Protein AF-A0A4U0WKL4-F1 (afdb_monomer)

Nearest PDB structures (foldseek):
  3edi-assembly1_A  TM=7.504E-01  e=1.190E-03  Homo sapiens
  3edg-assembly1_A  TM=7.718E-01  e=2.855E-03  Homo sapiens
  1iab-assembly1_A  TM=7.753E-01  e=9.592E-03  Astacus astacus
  6bsl-assembly2_B  TM=7.434E-01  e=1.174E-02  Homo sapiens
  3lq0-assembly1_A  TM=7.209E-01  e=3.222E-02  Astacus astacus

Mean predicted aligned error: 8.52 Å

Foldseek 3Di:
DDQDQCLVDWQSHNVLSVVLVVCVVVVDAALLQAPCQPDNPPPDDRFKDFDLCFAPCSVVCVVPCCQAPVDPCHHCQRDLVSVVVVVHQCVNRYHDPVVHDPDDDPDRDLQDSRYTAQQVRGDADVNRRDGGIATPVNDHRRHNPDDDD

Solvent-accessible surface area (backbone atoms only — not comparable to full-atom values): 8778 Å² total; per-residue (Å²): 140,83,90,76,69,52,52,89,47,86,74,48,38,51,67,51,49,51,53,31,54,49,38,44,76,75,68,51,68,49,57,64,26,38,41,62,38,64,61,39,65,93,95,51,78,38,55,48,52,67,35,54,84,26,30,58,64,43,70,80,45,61,91,42,53,73,51,61,64,33,54,98,75,60,10,40,80,64,22,30,67,58,5,50,78,67,73,37,71,41,36,84,50,41,47,46,79,90,63,58,82,74,90,70,70,97,63,87,62,81,58,34,64,44,32,75,38,23,44,62,63,28,28,60,62,96,84,43,66,28,66,19,44,36,30,53,87,73,44,84,54,62,56,41,84,57,78,86,130

Radius of gyration: 15.41 Å; Cα contacts (8 Å, |Δi|>4): 223; chains: 1; bounding box: 41×36×45 Å

InterPro domains:
  IPR024079 Metallopeptidase, catalytic domain superfamily [G3DSA:3.40.390.10] (7-142)

Sequence (149 aa):
MVFDMDPTRGYSNAAVSLAHEFGHTFGLSHEHQRWSTWFPDSGTEPLLTPNCANLKNYDTFNDDKSKRDCEPTNNLCSSQQLASDLKFSTQDILPFKAFSHRFQSPAFDWVSIMLYPRTTGAKSIKGIPQYVLPKADSGKLEPSLMPPA

Structure (mmCIF, N/CA/C/O backbone):
data_AF-A0A4U0WKL4-F1
#
_entry.id   AF-A0A4U0WKL4-F1
#
loop_
_atom_site.group_PDB
_atom_site.id
_atom_site.type_symbol
_atom_site.label_atom_id
_atom_site.label_alt_id
_atom_site.label_comp_id
_atom_site.label_asym_id
_atom_site.label_entity_id
_atom_site.label_seq_id
_atom_site.pdbx_PDB_ins_code
_atom_site.Cartn_x
_atom_site.Cartn_y
_atom_site.Cartn_z
_atom_site.occupancy
_atom_site.B_iso_or_equiv
_atom_site.auth_seq_id
_atom_site.auth_comp_id
_atom_site.auth_asym_id
_atom_site.auth_atom_id
_atom_site.pdbx_PDB_model_num
ATOM 1 N N . MET A 1 1 ? -0.745 -17.873 1.491 1.00 49.88 1 MET A N 1
ATOM 2 C CA . MET A 1 1 ? -1.417 -17.267 0.329 1.00 49.88 1 MET A CA 1
ATOM 3 C C . MET A 1 1 ? -2.710 -18.032 0.116 1.00 49.88 1 MET A C 1
ATOM 5 O O . MET A 1 1 ? -2.652 -19.241 -0.074 1.00 49.88 1 MET A O 1
ATOM 9 N N . VAL A 1 2 ? -3.857 -17.379 0.294 1.00 50.00 2 VAL A N 1
ATOM 10 C CA . VAL A 1 2 ? -5.171 -17.952 -0.027 1.00 50.00 2 VAL A CA 1
ATOM 11 C C . VAL A 1 2 ? -5.662 -17.177 -1.235 1.00 50.00 2 VAL A C 1
ATOM 13 O O . VAL A 1 2 ? -5.807 -15.963 -1.149 1.00 50.00 2 VAL A O 1
ATOM 16 N N . PHE A 1 3 ? -5.860 -17.871 -2.351 1.00 55.62 3 PHE A N 1
ATOM 17 C CA . PHE A 1 3 ? -6.381 -17.266 -3.569 1.00 55.62 3 PHE A CA 1
ATOM 18 C C . PHE A 1 3 ? -7.882 -17.023 -3.405 1.00 55.62 3 PHE A C 1
ATOM 20 O O . PHE A 1 3 ? -8.663 -17.975 -3.373 1.00 55.62 3 PHE A O 1
ATOM 27 N N . ASP A 1 4 ? -8.281 -15.757 -3.289 1.00 55.16 4 ASP A N 1
ATOM 28 C CA . ASP A 1 4 ? -9.687 -15.352 -3.325 1.00 55.16 4 ASP A CA 1
ATOM 29 C C . ASP A 1 4 ? -10.052 -14.979 -4.771 1.00 55.16 4 ASP A C 1
ATOM 31 O O . ASP A 1 4 ? -9.616 -13.954 -5.295 1.00 55.16 4 ASP A O 1
ATOM 35 N N . MET A 1 5 ? -10.799 -15.861 -5.443 1.00 57.06 5 MET A N 1
ATOM 36 C CA . MET A 1 5 ? -11.250 -15.660 -6.827 1.00 57.06 5 MET A CA 1
ATOM 37 C C . MET A 1 5 ? -12.550 -14.846 -6.917 1.00 57.06 5 MET A C 1
ATOM 39 O O . MET A 1 5 ? -13.128 -14.759 -8.001 1.00 57.06 5 MET A O 1
ATOM 43 N N . ASP A 1 6 ? -13.039 -14.278 -5.808 1.00 54.31 6 ASP A N 1
ATOM 44 C CA . ASP A 1 6 ? -14.227 -13.429 -5.805 1.00 54.31 6 ASP A CA 1
ATOM 45 C C . ASP A 1 6 ? -13.993 -12.195 -6.705 1.00 54.31 6 ASP A C 1
ATOM 47 O O . ASP A 1 6 ? -13.166 -11.337 -6.380 1.00 54.31 6 ASP A O 1
ATOM 51 N N . PRO A 1 7 ? -14.724 -12.055 -7.829 1.00 51.09 7 PRO A N 1
ATOM 52 C CA . PRO A 1 7 ? -14.570 -10.935 -8.758 1.00 51.09 7 PRO A CA 1
ATOM 53 C C . PRO A 1 7 ? -15.050 -9.603 -8.169 1.00 51.09 7 PRO A C 1
ATOM 55 O O . PRO A 1 7 ? -15.007 -8.583 -8.846 1.00 51.09 7 PRO A O 1
ATOM 58 N N . THR A 1 8 ? -15.527 -9.587 -6.924 1.00 49.31 8 THR A N 1
ATOM 59 C CA . THR A 1 8 ? -15.853 -8.368 -6.176 1.00 49.31 8 THR A CA 1
ATOM 60 C C . THR A 1 8 ? -14.740 -7.940 -5.214 1.00 49.31 8 THR A C 1
ATOM 62 O O . THR A 1 8 ? -14.860 -6.910 -4.546 1.00 49.31 8 THR A O 1
ATOM 65 N N . ARG A 1 9 ? -13.639 -8.702 -5.137 1.00 54.03 9 ARG A N 1
ATOM 66 C CA . ARG A 1 9 ? -12.503 -8.461 -4.241 1.00 54.03 9 ARG A CA 1
ATOM 67 C C . ARG A 1 9 ? -11.209 -8.272 -5.037 1.00 54.03 9 ARG A C 1
ATOM 69 O O . ARG A 1 9 ? -11.045 -8.784 -6.142 1.00 54.03 9 ARG A O 1
ATOM 76 N N . GLY A 1 10 ? -10.281 -7.487 -4.488 1.00 63.66 10 GLY A N 1
ATOM 77 C CA . GLY A 1 10 ? -9.012 -7.168 -5.153 1.00 63.66 10 GLY A CA 1
ATOM 78 C C . GLY A 1 10 ? -9.205 -6.412 -6.475 1.00 63.66 10 GLY A C 1
ATOM 79 O O . GLY A 1 10 ? -9.872 -5.377 -6.508 1.00 63.66 10 GLY A O 1
ATOM 80 N N . TYR A 1 11 ? -8.626 -6.932 -7.563 1.00 65.25 11 TYR A N 1
ATOM 81 C CA . TYR A 1 11 ? -8.637 -6.322 -8.905 1.00 65.25 11 TYR A CA 1
ATOM 82 C C . TYR A 1 11 ? -9.978 -6.437 -9.645 1.00 65.25 11 TYR A C 1
ATOM 84 O O . TYR A 1 11 ? -10.105 -5.948 -10.764 1.00 65.25 11 TYR A O 1
ATOM 92 N N . SER A 1 12 ? -10.982 -7.089 -9.049 1.00 70.31 12 SER A N 1
ATOM 93 C CA . SER A 1 12 ? -12.281 -7.386 -9.676 1.00 70.31 12 SER A CA 1
ATOM 94 C C . SER A 1 12 ? -12.202 -8.213 -10.977 1.00 70.31 12 SER A C 1
ATOM 96 O O . SER A 1 12 ? -13.155 -8.283 -11.751 1.00 70.31 12 SER A O 1
ATOM 98 N N . ASN A 1 13 ? -11.054 -8.855 -11.227 1.00 77.31 13 ASN A N 1
ATOM 99 C CA . ASN A 1 13 ? -10.786 -9.725 -12.369 1.00 77.31 13 ASN A CA 1
ATOM 100 C C . ASN A 1 13 ? -9.902 -10.895 -11.912 1.00 77.31 13 ASN A C 1
ATOM 102 O O . ASN A 1 13 ? -8.752 -10.698 -11.520 1.00 77.31 13 ASN A O 1
ATOM 106 N N . ALA A 1 14 ? -10.432 -12.118 -11.985 1.00 80.06 14 ALA A N 1
ATOM 107 C CA . AL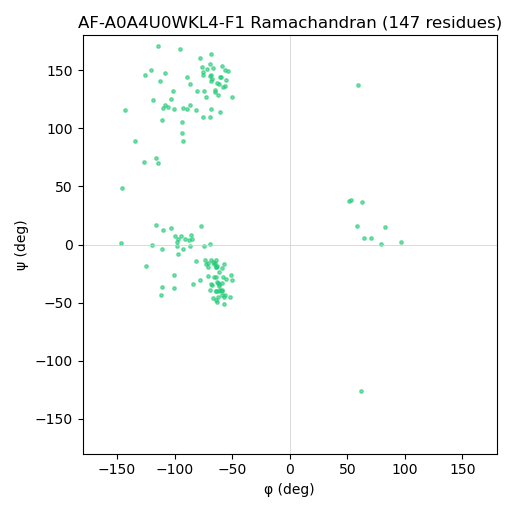A A 1 14 ? -9.750 -13.312 -11.491 1.00 80.06 14 ALA A CA 1
ATOM 108 C C . ALA A 1 14 ? -8.432 -13.617 -12.227 1.00 80.06 14 ALA A C 1
ATOM 110 O O . ALA A 1 14 ? -7.497 -14.112 -11.603 1.00 80.06 14 ALA A O 1
ATOM 111 N N . ALA A 1 15 ? -8.328 -13.304 -13.525 1.00 83.06 15 ALA A N 1
ATOM 112 C CA . ALA A 1 15 ? -7.093 -13.511 -14.284 1.00 83.06 15 ALA A CA 1
ATOM 113 C C . ALA A 1 15 ? -5.986 -12.550 -13.827 1.00 83.06 15 ALA A C 1
ATOM 115 O O . ALA A 1 15 ? -4.834 -12.958 -13.693 1.00 83.06 15 ALA A O 1
ATOM 116 N N . VAL A 1 16 ? -6.348 -11.298 -13.529 1.00 82.44 16 VAL A N 1
ATOM 117 C CA . VAL A 1 16 ? -5.422 -10.290 -12.993 1.00 82.44 16 VAL A CA 1
ATOM 118 C C . VAL A 1 16 ? -4.963 -10.687 -11.593 1.00 82.44 16 VAL A C 1
ATOM 120 O O . VAL A 1 16 ? -3.763 -10.700 -11.334 1.00 82.44 16 VAL A O 1
ATOM 123 N N . SER A 1 17 ? -5.888 -11.097 -10.720 1.00 82.12 17 SER A N 1
ATOM 124 C CA . SER A 1 17 ? -5.535 -11.606 -9.390 1.00 82.12 17 SER A CA 1
ATOM 125 C C . SER A 1 17 ? -4.619 -12.832 -9.479 1.00 82.12 17 SER A C 1
ATOM 127 O O . SER A 1 17 ? -3.617 -12.897 -8.784 1.00 82.12 17 SER A O 1
ATOM 129 N N . LEU A 1 18 ? -4.893 -13.787 -10.374 1.00 85.00 18 LEU A N 1
ATOM 130 C CA . LEU A 1 18 ? -4.032 -14.960 -10.552 1.00 85.00 18 LEU A CA 1
ATOM 131 C C . LEU A 1 18 ? -2.622 -14.577 -11.025 1.00 85.00 18 LEU A C 1
ATOM 133 O O . LEU A 1 18 ? -1.635 -15.084 -10.496 1.00 85.00 18 LEU A O 1
ATOM 137 N N . ALA A 1 19 ? -2.517 -13.686 -12.010 1.00 87.50 19 ALA A N 1
ATOM 138 C CA . ALA A 1 19 ? -1.230 -13.236 -12.528 1.00 87.50 19 ALA A CA 1
ATOM 139 C C . ALA A 1 19 ? -0.435 -12.411 -11.495 1.00 87.50 19 ALA A C 1
ATOM 141 O O . ALA A 1 19 ? 0.782 -12.565 -11.413 1.00 87.50 19 ALA A O 1
ATOM 142 N N . HIS A 1 20 ? -1.107 -11.615 -10.658 1.00 87.75 20 HIS A N 1
ATOM 143 C CA . HIS A 1 20 ? -0.506 -10.923 -9.513 1.00 87.75 20 HIS A CA 1
ATOM 144 C C . HIS A 1 20 ? 0.164 -11.902 -8.538 1.00 87.75 20 HIS A C 1
ATOM 146 O O . HIS A 1 20 ? 1.344 -11.776 -8.211 1.00 87.75 20 HIS A O 1
ATOM 152 N N . GLU A 1 21 ? -0.565 -12.934 -8.126 1.00 86.44 21 GLU A N 1
ATOM 153 C CA . GLU A 1 21 ? -0.051 -13.935 -7.192 1.00 86.44 21 GLU A CA 1
ATOM 154 C C . GLU A 1 21 ? 1.060 -14.795 -7.820 1.00 86.44 21 GLU A C 1
ATOM 156 O O . GLU A 1 21 ? 2.031 -15.142 -7.147 1.00 86.44 21 GLU A O 1
ATOM 161 N N . PHE A 1 22 ? 0.997 -15.086 -9.129 1.00 89.81 22 PHE A N 1
ATOM 162 C CA . PHE A 1 22 ? 2.142 -15.663 -9.844 1.00 89.81 22 PHE A CA 1
ATOM 163 C C . PHE A 1 22 ? 3.360 -14.736 -9.801 1.00 89.81 22 PHE A C 1
ATOM 165 O O . PHE A 1 22 ? 4.473 -15.219 -9.594 1.00 89.81 22 PHE A O 1
ATOM 172 N N . GLY A 1 23 ? 3.173 -13.419 -9.912 1.00 87.94 23 GLY A N 1
ATOM 173 C CA . GLY A 1 23 ? 4.232 -12.433 -9.699 1.00 87.94 23 GLY A CA 1
ATOM 174 C C . GLY A 1 23 ? 4.947 -12.628 -8.360 1.00 87.94 23 GLY A C 1
ATOM 175 O O . GLY A 1 23 ? 6.178 -12.692 -8.324 1.00 87.94 23 GLY A O 1
ATOM 176 N N . HIS A 1 24 ? 4.197 -12.848 -7.276 1.00 88.44 24 HIS A N 1
ATOM 177 C CA . HIS A 1 24 ? 4.784 -13.185 -5.975 1.00 88.44 24 HIS A CA 1
ATOM 178 C C . HIS A 1 24 ? 5.591 -14.490 -5.992 1.00 88.44 24 HIS A C 1
ATOM 180 O O . HIS A 1 24 ? 6.639 -14.557 -5.349 1.00 88.44 24 HIS A O 1
ATOM 186 N N . THR A 1 25 ? 5.177 -15.513 -6.751 1.00 88.38 25 THR A N 1
ATOM 187 C CA . THR A 1 25 ? 5.967 -16.757 -6.885 1.00 88.38 25 THR A CA 1
ATOM 188 C C . THR A 1 25 ? 7.309 -16.546 -7.591 1.00 88.38 25 THR A C 1
ATOM 190 O O . THR A 1 25 ? 8.273 -17.247 -7.290 1.00 88.38 25 THR A O 1
ATOM 193 N N . PHE A 1 26 ? 7.401 -15.538 -8.465 1.00 87.06 26 PHE A N 1
ATOM 194 C CA . PHE A 1 26 ? 8.651 -15.105 -9.100 1.00 87.06 26 PHE A CA 1
ATOM 195 C C . PHE A 1 26 ? 9.463 -14.121 -8.242 1.00 87.06 26 PHE A C 1
ATOM 197 O O . PHE A 1 26 ? 10.498 -13.624 -8.685 1.00 87.06 26 PHE A O 1
ATOM 204 N N . GLY A 1 27 ? 9.025 -13.847 -7.010 1.00 84.75 27 GLY A N 1
ATOM 205 C CA . GLY A 1 27 ? 9.715 -12.953 -6.084 1.00 84.75 27 GLY A CA 1
ATOM 206 C C . GLY A 1 27 ? 9.413 -11.469 -6.296 1.00 84.75 27 GLY A C 1
ATOM 207 O O . GLY A 1 27 ? 10.142 -10.634 -5.763 1.00 84.75 27 GLY A O 1
ATOM 208 N N . LEU A 1 28 ? 8.362 -11.121 -7.050 1.00 86.12 28 LEU A N 1
ATOM 209 C CA . LEU A 1 28 ? 7.911 -9.735 -7.156 1.00 86.12 28 LEU A CA 1
ATOM 210 C C . LEU A 1 28 ? 7.183 -9.314 -5.874 1.00 86.12 28 LEU A C 1
ATOM 212 O O . LEU A 1 28 ? 6.284 -10.004 -5.389 1.00 86.12 28 LEU A O 1
ATOM 216 N N . SER A 1 29 ? 7.556 -8.151 -5.349 1.00 86.38 29 SER A N 1
ATOM 217 C CA . SER A 1 29 ? 6.841 -7.469 -4.265 1.00 86.38 29 SER A CA 1
ATOM 218 C C . SER A 1 29 ? 5.870 -6.440 -4.838 1.00 86.38 29 SER A C 1
ATOM 220 O O . SER A 1 29 ? 5.934 -6.106 -6.022 1.00 86.38 29 SER A O 1
ATOM 222 N N . HIS A 1 30 ? 4.977 -5.913 -4.002 1.00 88.56 30 HIS A N 1
ATOM 223 C CA . HIS A 1 30 ? 4.058 -4.879 -4.452 1.00 88.56 30 HIS A CA 1
ATOM 224 C C . HIS A 1 30 ? 4.768 -3.596 -4.883 1.00 88.56 30 HIS A C 1
ATOM 226 O O . HIS A 1 30 ? 5.664 -3.103 -4.192 1.00 88.56 30 HIS A O 1
ATOM 232 N N . GLU A 1 31 ? 4.289 -2.999 -5.971 1.00 88.00 31 GLU A N 1
ATOM 233 C CA . GLU A 1 31 ? 4.855 -1.770 -6.531 1.00 88.00 31 GLU A CA 1
ATOM 234 C C . GLU A 1 31 ? 4.705 -0.594 -5.556 1.00 88.00 31 GLU A C 1
ATOM 236 O O . GLU A 1 31 ? 5.642 0.175 -5.340 1.00 88.00 31 GLU A O 1
ATOM 241 N N . HIS A 1 32 ? 3.559 -0.490 -4.871 1.00 86.75 32 HIS A N 1
ATOM 242 C CA . HIS A 1 32 ? 3.346 0.546 -3.859 1.00 86.75 32 HIS A CA 1
ATOM 243 C C . HIS A 1 32 ? 4.210 0.363 -2.613 1.00 86.75 32 HIS A C 1
ATOM 245 O O . HIS A 1 32 ? 4.311 1.308 -1.850 1.00 86.75 32 HIS A O 1
ATOM 251 N N . GLN A 1 33 ? 4.856 -0.784 -2.382 1.00 87.62 33 GLN A N 1
ATOM 252 C CA . GLN A 1 33 ? 5.699 -1.006 -1.194 1.00 87.62 33 GLN A CA 1
ATOM 253 C C . GLN A 1 33 ? 7.173 -0.635 -1.407 1.00 87.62 33 GLN A C 1
ATOM 255 O O . GLN A 1 33 ? 8.008 -0.834 -0.517 1.00 87.62 33 GLN A O 1
ATOM 260 N N . ARG A 1 34 ? 7.510 -0.079 -2.572 1.00 85.38 34 ARG A N 1
ATOM 261 C CA . ARG A 1 34 ? 8.847 0.434 -2.873 1.00 85.38 34 ARG A CA 1
ATOM 262 C C . ARG A 1 34 ? 9.186 1.615 -1.971 1.00 85.38 34 ARG A C 1
ATOM 264 O O . ARG A 1 34 ? 8.404 2.546 -1.836 1.00 85.38 34 ARG A O 1
ATOM 271 N N . TRP A 1 35 ? 10.383 1.614 -1.389 1.00 81.31 35 TRP A N 1
ATOM 272 C CA . TRP A 1 35 ? 10.813 2.670 -0.462 1.00 81.31 35 TRP A CA 1
ATOM 273 C C . TRP A 1 35 ? 10.739 4.081 -1.076 1.00 81.31 35 TRP A C 1
ATOM 275 O O . TRP A 1 35 ? 10.211 5.000 -0.450 1.00 81.31 35 TRP A O 1
ATOM 285 N N . SER A 1 36 ? 11.178 4.228 -2.330 1.00 80.19 36 SER A N 1
ATOM 286 C CA . SER A 1 36 ? 11.193 5.498 -3.072 1.00 80.19 36 SER A CA 1
ATOM 287 C C . SER A 1 36 ? 9.805 6.096 -3.328 1.00 80.19 36 SER A C 1
ATOM 289 O O . SER A 1 36 ? 9.697 7.282 -3.613 1.00 80.19 36 SER A O 1
ATOM 291 N N . THR A 1 37 ? 8.739 5.299 -3.228 1.00 81.25 37 THR A N 1
ATOM 292 C CA . THR A 1 37 ? 7.350 5.761 -3.388 1.0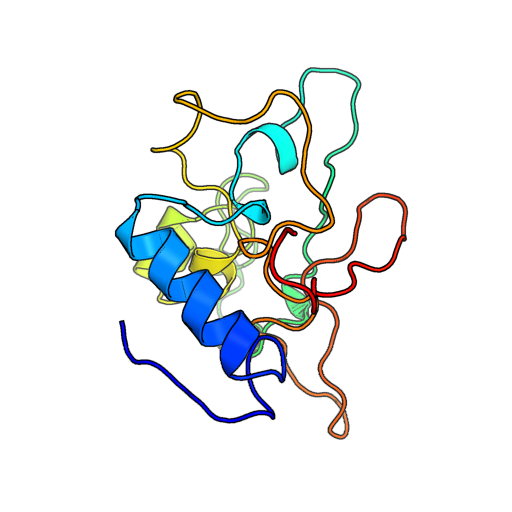0 81.25 37 THR A CA 1
ATOM 293 C C . THR A 1 37 ? 6.895 6.625 -2.209 1.00 81.25 37 THR A C 1
ATOM 295 O O . THR A 1 37 ? 6.036 7.489 -2.375 1.00 81.25 37 THR A O 1
ATOM 298 N N . TRP A 1 38 ? 7.486 6.404 -1.033 1.00 79.44 38 TRP A N 1
ATOM 299 C CA . TRP A 1 38 ? 7.088 7.002 0.246 1.00 79.44 38 TRP A CA 1
ATOM 300 C C . TRP A 1 38 ? 8.102 8.003 0.773 1.00 79.44 38 TRP A C 1
ATOM 302 O O . T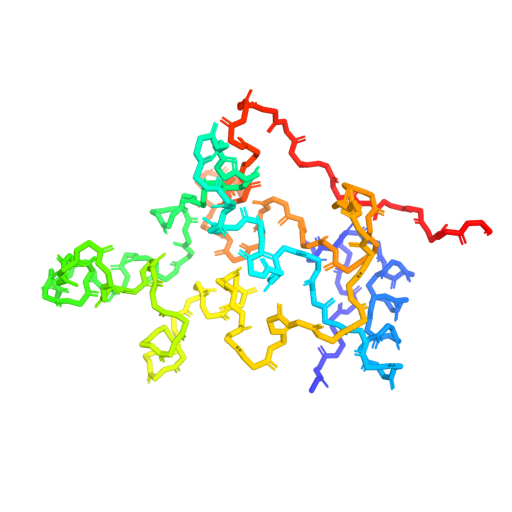RP A 1 38 ? 7.733 9.005 1.378 1.00 79.44 38 TRP A O 1
ATOM 312 N N . PHE A 1 39 ? 9.378 7.706 0.550 1.00 78.50 39 PHE A N 1
ATOM 313 C CA . PHE A 1 39 ? 10.509 8.489 1.023 1.00 78.50 39 PHE A CA 1
ATOM 314 C C . PHE A 1 39 ? 11.400 8.813 -0.175 1.00 78.50 39 PHE A C 1
ATOM 316 O O . PHE A 1 39 ? 12.457 8.196 -0.342 1.00 78.50 39 PHE A O 1
ATOM 323 N N . PRO A 1 40 ? 10.938 9.700 -1.070 1.00 71.06 40 PRO A N 1
ATOM 324 C CA . PRO A 1 40 ? 11.735 10.113 -2.211 1.00 71.06 40 PRO A CA 1
ATOM 325 C C . PRO A 1 40 ? 12.939 10.951 -1.755 1.00 71.06 40 PRO A C 1
ATOM 327 O O . PRO A 1 40 ? 12.984 11.455 -0.628 1.00 71.06 40 PRO A O 1
ATOM 330 N N . ASP A 1 41 ? 13.921 11.106 -2.641 1.00 72.19 41 ASP A N 1
ATOM 331 C CA . ASP A 1 41 ? 15.081 11.960 -2.389 1.00 72.19 41 ASP A CA 1
ATOM 332 C C . ASP A 1 41 ? 14.656 13.416 -2.119 1.00 72.19 41 ASP A C 1
ATOM 334 O O . ASP A 1 41 ? 13.606 13.885 -2.574 1.00 72.19 41 ASP A O 1
ATOM 338 N N . SER A 1 42 ? 15.484 14.145 -1.362 1.00 65.88 42 SER A N 1
ATOM 339 C CA . SER A 1 42 ? 15.172 15.497 -0.886 1.00 65.88 42 SER A CA 1
ATOM 340 C C . SER A 1 42 ? 14.696 16.423 -2.013 1.00 65.88 42 SER A C 1
ATOM 342 O O . SER A 1 42 ? 15.407 16.605 -3.000 1.00 65.88 42 SER A O 1
ATOM 344 N N . GLY A 1 43 ? 13.533 17.055 -1.828 1.00 60.78 43 GLY A N 1
ATOM 345 C CA . GLY A 1 43 ? 12.953 18.006 -2.785 1.00 60.78 43 GLY A CA 1
ATOM 346 C C . GLY A 1 43 ? 11.909 17.416 -3.737 1.00 60.78 43 GLY A C 1
ATOM 347 O O . GLY A 1 43 ? 11.393 18.149 -4.576 1.00 60.78 43 GLY A O 1
ATOM 348 N N . THR A 1 44 ? 11.574 16.131 -3.599 1.00 71.31 44 THR A N 1
ATOM 349 C CA . THR A 1 44 ? 10.483 15.489 -4.346 1.00 71.31 44 THR A CA 1
ATOM 350 C C . THR A 1 44 ? 9.355 15.100 -3.391 1.00 71.31 44 THR A C 1
ATOM 352 O O . THR A 1 44 ? 9.614 14.655 -2.275 1.00 71.31 44 THR A O 1
ATOM 355 N N . GLU A 1 45 ? 8.104 15.266 -3.815 1.00 76.44 45 GLU A N 1
ATOM 356 C CA . GLU A 1 45 ? 6.940 14.811 -3.046 1.00 76.44 45 GLU A CA 1
ATOM 357 C C . GLU A 1 45 ? 6.781 13.281 -3.139 1.00 76.44 45 GLU A C 1
ATOM 359 O O . GLU A 1 45 ? 7.129 12.695 -4.173 1.00 76.44 45 GLU A O 1
ATOM 364 N N . PRO A 1 46 ? 6.253 12.604 -2.098 1.00 81.94 46 PRO A N 1
ATOM 365 C CA . PRO A 1 46 ? 5.903 11.187 -2.178 1.00 81.94 46 PRO A CA 1
ATOM 366 C C . PRO A 1 46 ? 4.984 10.912 -3.371 1.00 81.94 46 PRO A C 1
ATOM 368 O O . PRO A 1 46 ? 4.172 11.752 -3.738 1.00 81.94 46 PRO A O 1
ATOM 371 N N . LEU A 1 47 ? 5.057 9.722 -3.966 1.00 84.88 47 LEU A N 1
ATOM 372 C CA . LEU A 1 47 ? 4.170 9.361 -5.080 1.00 84.88 47 LEU A CA 1
ATOM 373 C C . LEU A 1 47 ? 2.763 8.979 -4.589 1.00 84.88 47 LEU A C 1
ATOM 375 O O . LEU A 1 47 ? 1.772 9.184 -5.295 1.00 84.88 47 LEU A O 1
ATOM 379 N N . LEU A 1 48 ? 2.670 8.427 -3.376 1.00 84.12 48 LEU A N 1
ATOM 380 C CA . LEU A 1 48 ? 1.424 8.000 -2.738 1.00 84.12 48 LEU A CA 1
ATOM 381 C C . LEU A 1 48 ? 1.274 8.646 -1.359 1.00 84.12 48 LEU A C 1
ATOM 383 O O . LEU A 1 48 ? 2.250 8.812 -0.629 1.00 84.12 48 LEU A O 1
ATOM 387 N N . THR A 1 49 ? 0.035 8.953 -0.975 1.00 82.88 49 THR A N 1
ATOM 388 C CA . THR A 1 49 ? -0.284 9.529 0.343 1.00 82.88 49 THR A CA 1
ATOM 389 C C . THR A 1 49 ? -1.485 8.793 0.936 1.00 82.88 49 THR A C 1
ATOM 391 O O . THR A 1 49 ? -2.628 9.166 0.672 1.00 82.88 49 THR A O 1
ATOM 394 N N . PRO A 1 50 ? -1.289 7.694 1.683 1.00 82.12 50 PRO A N 1
ATOM 395 C CA . PRO A 1 50 ? -2.391 6.830 2.055 1.00 82.12 50 PRO A CA 1
ATOM 396 C C . PRO A 1 50 ? -3.338 7.519 3.030 1.00 82.12 50 PRO A C 1
ATOM 398 O O . PRO A 1 50 ? -2.927 8.165 3.995 1.00 82.12 50 PRO A O 1
ATOM 401 N N . ASN A 1 51 ? -4.631 7.293 2.837 1.00 85.69 51 ASN A N 1
ATOM 402 C CA . ASN A 1 51 ? -5.634 7.705 3.799 1.00 85.69 51 ASN A CA 1
ATOM 403 C C . ASN A 1 51 ? -5.911 6.562 4.777 1.00 85.69 51 ASN A C 1
ATOM 405 O O . ASN A 1 51 ? -6.800 5.735 4.578 1.00 85.69 51 ASN A O 1
ATOM 409 N N . CYS A 1 52 ? -5.137 6.535 5.857 1.00 85.00 52 CYS A N 1
ATOM 410 C CA . CYS A 1 52 ? -5.255 5.523 6.900 1.00 85.00 52 CYS A CA 1
ATOM 411 C C . CYS A 1 52 ? -6.653 5.496 7.549 1.00 85.00 52 CYS A C 1
ATOM 413 O O . CYS A 1 52 ? -7.160 4.421 7.866 1.00 85.00 52 CYS A O 1
ATOM 415 N N . ALA A 1 53 ? -7.329 6.649 7.660 1.00 85.06 53 ALA A N 1
ATOM 416 C CA . ALA A 1 53 ? -8.680 6.749 8.222 1.00 85.06 53 ALA A CA 1
ATOM 417 C C . ALA A 1 53 ? -9.741 5.999 7.399 1.00 85.06 53 ALA A C 1
ATOM 419 O O . ALA A 1 53 ? -10.815 5.661 7.910 1.00 85.06 53 ALA A O 1
ATOM 420 N N . ASN A 1 54 ? -9.435 5.715 6.131 1.00 88.81 54 ASN A N 1
ATOM 421 C CA . ASN A 1 54 ? -10.297 4.968 5.227 1.00 88.81 54 ASN A CA 1
ATOM 422 C C . ASN A 1 54 ? -10.113 3.450 5.326 1.00 88.81 54 ASN A C 1
ATOM 424 O O . ASN A 1 54 ? -10.839 2.732 4.645 1.00 88.81 54 ASN A O 1
ATOM 428 N N . LEU A 1 55 ? -9.212 2.937 6.168 1.00 87.62 55 LEU A N 1
ATOM 429 C CA . LEU A 1 55 ? -9.055 1.498 6.390 1.00 87.62 55 LEU A CA 1
ATOM 430 C C . LEU A 1 55 ? -10.175 0.912 7.259 1.00 87.62 55 LEU A C 1
ATOM 432 O O . LEU A 1 55 ? -10.668 1.548 8.191 1.00 87.62 55 LEU A O 1
ATOM 436 N N . LYS A 1 56 ? -10.564 -0.338 6.978 1.00 87.94 56 LYS A N 1
ATOM 437 C CA . LYS A 1 56 ? -11.666 -1.048 7.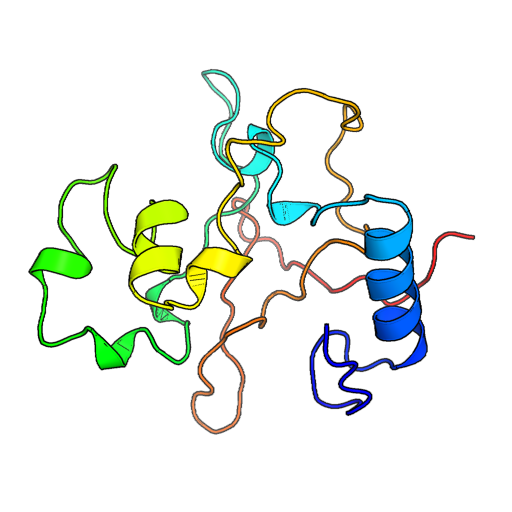658 1.00 87.94 56 LYS A CA 1
ATOM 438 C C . LYS A 1 56 ? -11.470 -1.194 9.164 1.00 87.94 56 LYS A C 1
ATOM 440 O O . LYS A 1 56 ? -12.431 -1.084 9.916 1.00 87.94 56 LYS A O 1
ATOM 445 N N . ASN A 1 57 ? -10.243 -1.449 9.592 1.00 85.62 57 ASN A N 1
ATOM 446 C CA . ASN A 1 57 ? -9.874 -1.598 10.996 1.00 85.62 57 ASN A CA 1
ATOM 447 C C . ASN A 1 57 ? -9.365 -0.296 11.619 1.00 85.62 57 ASN A C 1
ATOM 449 O O . ASN A 1 57 ? -8.910 -0.322 12.754 1.00 85.62 57 ASN A O 1
ATOM 453 N N . TYR A 1 58 ? -9.432 0.849 10.928 1.00 83.50 58 TYR A N 1
ATOM 454 C CA . TYR A 1 58 ? -8.997 2.117 11.523 1.00 83.50 58 TYR A CA 1
ATOM 455 C C . TYR A 1 58 ? -9.754 2.405 12.824 1.00 83.50 58 TYR A C 1
ATOM 457 O O . TYR A 1 58 ? -9.160 2.708 13.858 1.00 83.50 58 TYR A O 1
ATOM 465 N N . ASP A 1 59 ? -11.072 2.199 12.790 1.00 82.25 59 ASP A N 1
ATOM 466 C CA . ASP A 1 59 ? -11.947 2.517 13.910 1.00 82.25 59 ASP A CA 1
ATOM 467 C C . ASP A 1 59 ? -11.798 1.539 15.093 1.00 82.25 59 ASP A C 1
ATOM 469 O O . ASP A 1 59 ? -12.154 1.888 16.215 1.00 82.25 59 ASP A O 1
ATOM 473 N N . THR A 1 60 ? -11.203 0.353 14.899 1.00 81.31 60 THR A N 1
ATOM 474 C CA . THR A 1 60 ? -10.971 -0.608 15.998 1.00 81.31 60 THR A CA 1
ATOM 475 C C . THR A 1 60 ? -9.849 -0.178 16.941 1.00 81.31 60 THR A C 1
ATOM 477 O O . THR A 1 60 ? -9.721 -0.733 18.027 1.00 81.31 60 THR A O 1
ATOM 480 N N . PHE A 1 61 ? -9.043 0.808 16.542 1.00 73.00 61 PHE A N 1
ATOM 481 C CA . PHE A 1 61 ? -7.984 1.398 17.361 1.00 73.00 61 PHE A CA 1
ATOM 482 C C . PHE A 1 61 ? -8.328 2.837 17.795 1.00 73.00 61 PHE A C 1
ATOM 484 O O . PHE A 1 61 ? -7.457 3.545 18.296 1.00 73.00 61 PHE A O 1
ATOM 491 N N . ASN A 1 62 ? -9.588 3.282 17.627 1.00 63.38 62 ASN A N 1
ATOM 492 C CA . ASN A 1 62 ? -10.018 4.651 17.954 1.00 63.38 62 ASN A CA 1
ATOM 493 C C . ASN A 1 62 ? -9.872 5.012 19.439 1.00 63.38 62 ASN A C 1
ATOM 495 O O . ASN A 1 62 ? -9.570 6.167 19.747 1.00 63.38 62 ASN A O 1
ATOM 499 N N . ASP A 1 63 ? -10.050 4.037 20.331 1.00 59.72 63 ASP A N 1
ATOM 500 C CA . ASP A 1 63 ? -9.995 4.249 21.782 1.00 59.72 63 ASP A CA 1
ATOM 501 C C . ASP A 1 63 ? -8.556 4.284 22.325 1.00 59.72 63 ASP A C 1
ATOM 503 O O . ASP A 1 63 ? -8.318 4.757 23.434 1.00 59.72 63 ASP A O 1
ATOM 507 N N . ASP A 1 64 ? -7.575 3.851 21.526 1.00 64.31 64 ASP A N 1
ATOM 508 C CA . ASP A 1 64 ? -6.161 3.815 21.894 1.00 64.31 64 ASP A CA 1
ATOM 509 C C . ASP A 1 64 ? -5.363 4.800 21.027 1.00 64.31 64 ASP A C 1
ATOM 511 O O . ASP A 1 64 ? -4.572 4.432 20.152 1.00 64.31 64 ASP A O 1
ATOM 515 N N . LYS A 1 65 ? -5.592 6.102 21.269 1.00 58.62 65 LYS A N 1
ATOM 516 C CA . LYS A 1 65 ? -4.875 7.211 20.605 1.00 58.62 65 LYS A CA 1
ATOM 517 C C . LYS A 1 65 ? -3.356 7.034 20.645 1.00 58.62 65 LYS A C 1
ATOM 519 O O . LYS A 1 65 ? -2.679 7.417 19.696 1.00 58.62 65 LYS A O 1
ATOM 524 N N . SER A 1 66 ? -2.836 6.387 21.690 1.00 56.81 66 SER A N 1
ATOM 525 C CA . SER A 1 66 ? -1.409 6.093 21.839 1.00 56.81 66 SER A CA 1
ATOM 526 C C . SER A 1 66 ? -0.860 5.130 20.774 1.00 56.81 66 SER A C 1
ATOM 528 O O . SER A 1 66 ? 0.343 5.061 20.577 1.00 56.81 66 SER A O 1
ATOM 530 N N . LYS A 1 67 ? -1.703 4.408 20.028 1.00 59.03 67 LYS A N 1
ATOM 531 C CA . LYS A 1 67 ? -1.267 3.552 18.908 1.00 59.03 67 LYS A CA 1
ATOM 532 C C . LYS A 1 67 ? -1.467 4.204 17.539 1.00 59.03 67 LYS A C 1
ATOM 534 O O . LYS A 1 67 ? -0.739 3.892 16.596 1.00 59.03 67 LYS A O 1
ATOM 539 N N . ARG A 1 68 ? -2.429 5.125 17.420 1.00 59.28 68 ARG A N 1
ATOM 540 C CA . ARG A 1 68 ? -2.712 5.865 16.174 1.00 59.28 68 ARG A CA 1
ATOM 541 C C . ARG A 1 68 ? -1.822 7.091 15.975 1.00 59.28 68 ARG A C 1
ATOM 543 O O . ARG A 1 68 ? -1.494 7.395 14.837 1.00 59.28 68 ARG A O 1
ATOM 550 N N . ASP A 1 69 ? -1.454 7.761 17.067 1.00 54.62 69 ASP A N 1
ATOM 551 C CA . ASP A 1 69 ? -0.866 9.107 17.036 1.00 54.62 69 ASP A CA 1
ATOM 552 C C . ASP A 1 69 ? 0.546 9.169 17.654 1.00 54.62 69 ASP A C 1
ATOM 554 O O . ASP A 1 69 ? 1.148 10.242 17.693 1.00 54.62 69 ASP A O 1
ATOM 558 N N . CYS A 1 70 ? 1.095 8.054 18.159 1.00 41.25 70 CYS A N 1
ATOM 559 C CA . CYS A 1 70 ? 2.430 8.074 18.762 1.00 41.25 70 CYS A CA 1
ATOM 560 C C . CYS A 1 70 ? 3.510 8.293 17.702 1.00 41.25 70 CYS A C 1
ATOM 562 O O . CYS A 1 70 ? 3.794 7.408 16.903 1.00 41.25 70 CYS A O 1
ATOM 564 N N . GLU A 1 71 ? 4.111 9.482 17.762 1.00 42.59 71 GLU A N 1
ATOM 565 C CA . GLU A 1 71 ? 5.166 10.014 16.901 1.00 42.59 71 GLU A CA 1
ATOM 566 C C . GLU A 1 71 ? 4.791 10.099 15.401 1.00 42.59 71 GLU A C 1
ATOM 568 O O . GLU A 1 71 ? 4.252 9.155 14.811 1.00 42.59 71 GLU A O 1
ATOM 573 N N . PRO A 1 72 ? 5.139 11.198 14.702 1.00 52.50 72 PRO A N 1
ATOM 574 C CA . PRO A 1 72 ? 4.975 11.289 13.246 1.00 52.50 72 PRO A CA 1
ATOM 575 C C . PRO A 1 72 ? 5.712 10.162 12.490 1.00 52.50 72 PRO A C 1
ATOM 577 O O . PRO A 1 72 ? 5.395 9.874 11.338 1.00 52.50 72 PRO A O 1
ATOM 580 N N . THR A 1 73 ? 6.647 9.472 13.150 1.00 53.66 73 THR A N 1
ATOM 581 C CA . THR A 1 73 ? 7.492 8.410 12.593 1.00 53.66 73 THR A CA 1
ATOM 582 C C . THR A 1 73 ? 7.208 6.997 13.123 1.00 53.66 73 THR A C 1
ATOM 584 O O . THR A 1 73 ? 7.829 6.060 12.621 1.00 53.66 73 THR A O 1
ATOM 587 N N . ASN A 1 74 ? 6.299 6.790 14.092 1.00 61.38 74 ASN A N 1
ATOM 588 C CA . ASN A 1 74 ? 6.091 5.459 14.688 1.00 61.38 74 ASN A CA 1
ATOM 589 C C . ASN A 1 74 ? 4.643 5.140 15.095 1.00 61.38 74 ASN A C 1
ATOM 591 O O . ASN A 1 74 ? 4.385 4.628 16.185 1.00 61.38 74 ASN A O 1
ATOM 595 N N . ASN A 1 75 ? 3.700 5.391 14.192 1.00 75.38 75 ASN A N 1
ATOM 596 C CA . ASN A 1 75 ? 2.301 5.039 14.403 1.00 75.38 75 ASN A CA 1
ATOM 597 C C . ASN A 1 75 ? 1.821 3.961 13.424 1.00 75.38 75 ASN A C 1
ATOM 599 O O . ASN A 1 75 ? 2.505 3.610 12.461 1.00 75.38 75 ASN A O 1
ATOM 603 N N . LEU A 1 76 ? 0.617 3.439 13.670 1.00 80.06 76 LEU A N 1
ATOM 604 C CA . LEU A 1 76 ? -0.045 2.430 12.835 1.00 80.06 76 LEU A CA 1
ATOM 605 C C . LEU A 1 76 ? -0.094 2.788 11.336 1.00 80.06 76 LEU A C 1
ATOM 607 O O . LEU A 1 76 ? -0.148 1.895 10.492 1.00 80.06 76 LEU A O 1
ATOM 611 N N . CYS A 1 77 ? -0.070 4.074 10.990 1.00 81.19 77 CYS A N 1
ATOM 612 C CA . CYS A 1 77 ? -0.174 4.568 9.622 1.00 81.19 77 CYS A CA 1
ATOM 613 C C . CYS A 1 77 ? 1.180 4.882 8.966 1.00 81.19 77 CYS A C 1
ATOM 615 O O . CYS A 1 77 ? 1.199 5.147 7.769 1.00 81.19 77 CYS A O 1
ATOM 617 N N . SER A 1 78 ? 2.293 4.852 9.708 1.00 79.44 78 SER A N 1
ATOM 618 C CA . SER A 1 78 ? 3.643 5.149 9.197 1.00 79.44 78 SER A CA 1
ATOM 619 C C . SER A 1 78 ? 4.664 4.030 9.437 1.00 79.44 78 SER A C 1
ATOM 621 O O . SER A 1 78 ? 5.679 3.964 8.743 1.00 79.44 78 SER A O 1
ATOM 623 N N . SER A 1 79 ? 4.392 3.106 10.366 1.00 81.25 79 SER A N 1
ATOM 624 C CA . SER A 1 79 ? 5.272 1.989 10.719 1.00 81.25 79 SER A CA 1
ATOM 625 C C . SER A 1 79 ? 4.687 0.647 10.274 1.00 81.25 79 SER A C 1
ATOM 627 O O . SER A 1 79 ? 3.758 0.121 10.888 1.00 81.25 79 SER A O 1
ATOM 629 N N . GLN A 1 80 ? 5.266 0.059 9.219 1.00 85.75 80 GLN A N 1
ATOM 630 C CA . GLN A 1 80 ? 4.878 -1.270 8.724 1.00 85.75 80 GLN A CA 1
ATOM 631 C C . GLN A 1 80 ? 5.040 -2.343 9.813 1.00 85.75 80 GLN A C 1
ATOM 633 O O . GLN A 1 80 ? 4.158 -3.182 9.972 1.00 85.75 80 GLN A O 1
ATOM 638 N N . GLN A 1 81 ? 6.118 -2.270 10.604 1.00 84.06 81 GLN A N 1
ATOM 639 C CA . GLN A 1 81 ? 6.381 -3.218 11.689 1.00 84.06 81 GLN A CA 1
ATOM 640 C C . GLN A 1 81 ? 5.300 -3.143 12.770 1.00 84.06 81 GLN A C 1
ATOM 642 O O . GLN A 1 81 ? 4.727 -4.164 13.130 1.00 84.06 81 GLN A O 1
ATOM 647 N N . LEU A 1 82 ? 4.971 -1.937 13.243 1.00 83.81 82 LEU A N 1
ATOM 648 C CA . LEU A 1 82 ? 3.931 -1.758 14.256 1.00 83.81 82 LEU A CA 1
ATOM 649 C C . LEU A 1 82 ? 2.557 -2.193 13.730 1.00 83.81 82 LEU A C 1
ATOM 651 O O . LEU A 1 82 ? 1.788 -2.829 14.451 1.00 83.81 82 LEU A O 1
ATOM 655 N N . ALA A 1 83 ? 2.258 -1.879 12.465 1.00 85.69 83 ALA A N 1
ATOM 656 C CA . ALA A 1 83 ? 1.046 -2.354 11.814 1.00 85.69 83 ALA A CA 1
ATOM 657 C C . ALA A 1 83 ? 1.019 -3.890 11.749 1.00 85.69 83 ALA A C 1
ATOM 659 O O . ALA A 1 83 ? -0.018 -4.482 12.031 1.00 85.69 83 ALA A O 1
ATOM 660 N N . SER A 1 84 ? 2.153 -4.535 11.468 1.00 86.00 84 SER A N 1
ATOM 661 C CA . SER A 1 84 ? 2.283 -5.995 11.457 1.00 86.00 84 SER A CA 1
ATOM 662 C C . SER A 1 84 ? 2.056 -6.616 12.836 1.00 86.00 84 SER A C 1
ATOM 664 O O . SER A 1 84 ? 1.270 -7.554 12.976 1.00 86.00 84 SER A O 1
ATOM 666 N N . ASP A 1 85 ? 2.689 -6.068 13.873 1.00 86.62 85 ASP A N 1
ATOM 667 C CA . ASP A 1 85 ? 2.581 -6.566 15.249 1.00 86.62 85 ASP A CA 1
ATOM 668 C C . ASP A 1 85 ? 1.136 -6.486 15.771 1.00 86.62 85 ASP A C 1
ATOM 670 O O . ASP A 1 85 ? 0.672 -7.356 16.512 1.00 86.62 85 ASP A O 1
ATOM 674 N N . LEU A 1 86 ? 0.398 -5.461 15.335 1.00 85.56 86 LEU A N 1
ATOM 675 C CA . LEU A 1 86 ? -0.993 -5.214 15.714 1.00 85.56 86 LEU A CA 1
ATOM 676 C C . LEU A 1 86 ? -2.014 -5.737 14.691 1.00 85.56 86 LEU A C 1
ATOM 678 O O . LEU A 1 86 ? -3.214 -5.523 14.873 1.00 85.56 86 LEU A O 1
ATOM 682 N N . LYS A 1 87 ? -1.567 -6.438 13.637 1.00 86.31 87 LYS A N 1
ATOM 683 C CA . LYS A 1 87 ? -2.406 -6.960 12.538 1.00 86.31 87 LYS A CA 1
ATOM 684 C C . LYS A 1 87 ? -3.304 -5.886 11.906 1.00 86.31 87 LYS A C 1
ATOM 686 O O . LYS A 1 87 ? -4.468 -6.124 11.571 1.00 86.31 87 LYS A O 1
ATOM 691 N N . PHE A 1 88 ? -2.768 -4.681 11.787 1.00 86.50 88 PHE A N 1
ATOM 692 C CA . PHE A 1 88 ? -3.434 -3.522 11.228 1.00 86.50 88 PHE A CA 1
ATOM 693 C C . PHE A 1 88 ? -3.206 -3.429 9.713 1.00 86.50 88 PHE A C 1
ATOM 695 O O . PHE A 1 88 ? -2.136 -3.764 9.211 1.00 86.50 88 PHE A O 1
ATOM 702 N N . SER A 1 89 ? -4.211 -2.971 8.960 1.00 87.19 89 SER A N 1
ATOM 703 C CA . SER A 1 89 ? -4.250 -3.169 7.501 1.00 87.19 89 SER A CA 1
ATOM 704 C C . SER A 1 89 ? -3.227 -2.343 6.721 1.00 87.19 89 SER A C 1
ATOM 706 O O . SER A 1 89 ? -2.932 -2.677 5.577 1.00 87.19 89 SER A O 1
ATOM 708 N N . THR A 1 90 ? -2.628 -1.306 7.310 1.00 86.50 90 THR A N 1
ATOM 709 C CA . THR A 1 90 ? -1.498 -0.603 6.678 1.00 86.50 90 THR A CA 1
ATOM 710 C C . THR A 1 90 ? -0.247 -1.466 6.561 1.00 86.50 90 THR A C 1
ATOM 712 O O . THR A 1 90 ? 0.622 -1.105 5.773 1.00 86.50 90 THR A O 1
ATOM 715 N N . GLN A 1 91 ? -0.135 -2.603 7.262 1.00 86.75 91 GLN A N 1
ATOM 716 C CA . GLN A 1 91 ? 1.000 -3.526 7.103 1.00 86.75 91 GLN A CA 1
ATOM 717 C C . GLN A 1 91 ? 1.179 -3.979 5.638 1.00 86.75 91 GLN A C 1
ATOM 719 O O . GLN A 1 91 ? 2.303 -4.232 5.211 1.00 86.75 91 GLN A O 1
ATOM 724 N N . ASP A 1 92 ? 0.073 -4.043 4.883 1.00 86.44 92 ASP A N 1
ATOM 725 C CA . ASP A 1 92 ? 0.001 -4.500 3.489 1.00 86.44 92 ASP A CA 1
ATOM 726 C C . ASP A 1 92 ? 0.135 -3.336 2.482 1.00 86.44 92 ASP A C 1
ATOM 728 O O . ASP A 1 92 ? 0.154 -3.528 1.265 1.00 86.44 92 ASP A O 1
ATOM 732 N N . ILE A 1 93 ? 0.213 -2.104 2.989 1.00 87.75 93 ILE A N 1
ATOM 733 C CA . ILE A 1 93 ? 0.270 -0.864 2.206 1.00 87.75 93 ILE A CA 1
ATOM 734 C C . ILE A 1 93 ? 1.632 -0.192 2.348 1.00 87.75 93 ILE A C 1
ATOM 736 O O . ILE A 1 93 ? 2.193 0.300 1.376 1.00 87.75 93 ILE A O 1
ATOM 740 N N . LEU A 1 94 ? 2.161 -0.145 3.566 1.00 86.88 94 LEU A N 1
ATOM 741 C CA . LEU A 1 94 ? 3.391 0.567 3.869 1.00 86.88 94 LEU A CA 1
ATOM 742 C C . LEU A 1 94 ? 4.614 -0.111 3.242 1.00 86.88 94 LEU A C 1
ATOM 744 O O . LEU A 1 94 ? 4.597 -1.322 2.991 1.00 86.88 94 LEU A O 1
ATOM 748 N N . PRO A 1 95 ? 5.690 0.657 2.996 1.00 84.75 95 PRO A N 1
ATOM 749 C CA . PRO A 1 95 ? 6.881 0.121 2.374 1.00 84.75 95 PRO A CA 1
ATOM 750 C C . PRO A 1 95 ? 7.579 -0.877 3.292 1.00 84.75 95 PRO A C 1
ATOM 752 O O . PRO A 1 95 ? 7.696 -0.690 4.507 1.00 84.75 95 PRO A O 1
ATOM 755 N N . PHE A 1 96 ? 8.120 -1.922 2.681 1.00 76.62 96 PHE A N 1
ATOM 756 C CA . PHE A 1 96 ? 8.932 -2.916 3.366 1.00 76.62 96 PHE A CA 1
ATOM 757 C C . PHE A 1 96 ? 10.400 -2.484 3.356 1.00 76.62 96 PHE A C 1
ATOM 759 O O . PHE A 1 96 ? 11.045 -2.441 2.305 1.00 76.62 96 PHE A O 1
ATOM 766 N N . LYS A 1 97 ? 10.972 -2.242 4.541 1.00 68.38 97 LYS A N 1
ATOM 767 C CA . LYS A 1 97 ? 12.394 -1.873 4.687 1.00 68.38 97 LYS A CA 1
ATOM 768 C C . LYS A 1 97 ? 13.359 -2.912 4.098 1.00 68.38 97 LYS A C 1
ATOM 770 O O . LYS A 1 97 ? 14.443 -2.548 3.665 1.00 68.38 97 LYS A O 1
ATOM 775 N N . ALA A 1 98 ? 12.971 -4.188 4.050 1.00 66.00 98 ALA A N 1
ATOM 776 C CA . ALA A 1 98 ? 13.816 -5.271 3.543 1.00 66.00 98 ALA A CA 1
ATOM 777 C C . ALA A 1 98 ? 14.029 -5.249 2.012 1.00 66.00 98 ALA A C 1
ATOM 779 O O . ALA A 1 98 ? 14.989 -5.847 1.530 1.00 66.00 98 ALA A O 1
ATOM 780 N N . PHE A 1 99 ? 13.179 -4.553 1.244 1.00 62.28 99 PHE A N 1
ATOM 781 C CA . PHE A 1 99 ? 13.242 -4.522 -0.227 1.00 62.28 99 PHE A CA 1
ATOM 782 C C . PHE A 1 99 ? 13.849 -3.228 -0.788 1.00 62.28 99 PHE A C 1
ATOM 784 O O . PHE A 1 99 ? 13.719 -2.943 -1.980 1.00 62.28 99 PHE A O 1
ATOM 791 N N . SER A 1 100 ? 14.509 -2.422 0.049 1.00 55.97 100 SER A N 1
ATOM 792 C CA . SER A 1 100 ? 14.776 -1.017 -0.265 1.00 55.97 100 SER A CA 1
ATOM 793 C C . SER A 1 100 ? 15.722 -0.754 -1.444 1.00 55.97 100 SER A C 1
ATOM 795 O O . SER A 1 100 ? 15.662 0.350 -1.972 1.00 55.97 100 SER A O 1
ATOM 797 N N . HIS A 1 101 ? 16.530 -1.710 -1.935 1.00 54.78 101 HIS A N 1
ATOM 798 C CA . HIS A 1 101 ? 17.552 -1.380 -2.955 1.00 54.78 101 HIS A CA 1
ATOM 799 C C . HIS A 1 101 ? 17.892 -2.445 -4.013 1.00 54.78 101 HIS A C 1
ATOM 801 O O . HIS A 1 101 ? 18.771 -2.201 -4.838 1.00 54.78 101 HIS A O 1
ATOM 807 N N . ARG A 1 102 ? 17.265 -3.629 -4.028 1.00 55.75 102 ARG A N 1
ATOM 808 C CA . ARG A 1 102 ? 17.642 -4.691 -4.984 1.00 55.75 102 ARG A CA 1
ATOM 809 C C . ARG A 1 102 ? 16.563 -4.865 -6.057 1.00 55.75 102 ARG A C 1
ATOM 811 O O . ARG A 1 102 ? 15.432 -5.188 -5.725 1.00 55.75 102 ARG A O 1
ATOM 818 N N . PHE A 1 103 ? 16.942 -4.659 -7.322 1.00 60.84 103 PHE A N 1
ATOM 819 C CA . PHE A 1 103 ? 16.142 -4.938 -8.530 1.00 60.84 103 PHE A CA 1
ATOM 820 C C . PHE A 1 103 ? 14.829 -4.152 -8.689 1.00 60.84 103 PHE A C 1
ATOM 822 O O . PHE A 1 103 ? 13.852 -4.680 -9.210 1.00 60.84 103 PHE A O 1
ATOM 829 N N . GLN A 1 104 ? 14.796 -2.882 -8.283 1.00 67.12 104 GLN A N 1
ATOM 830 C CA . GLN A 1 104 ? 13.672 -2.010 -8.628 1.00 67.12 104 GLN A CA 1
ATOM 831 C C . GLN A 1 104 ? 13.906 -1.360 -9.995 1.00 67.12 104 GLN A C 1
ATOM 833 O O . GLN A 1 104 ? 15.013 -0.902 -10.286 1.00 67.12 104 GLN A O 1
ATOM 838 N N . SER A 1 105 ? 12.858 -1.291 -10.818 1.00 70.69 105 SER A N 1
ATOM 839 C CA . SER A 1 105 ? 12.861 -0.437 -12.010 1.00 70.69 105 SER A CA 1
ATOM 840 C C . SER A 1 105 ? 13.186 1.008 -11.606 1.00 70.69 105 SER A C 1
ATOM 842 O O . SER A 1 105 ? 12.695 1.461 -10.571 1.00 70.69 105 SER A O 1
ATOM 844 N N . PRO A 1 106 ? 13.968 1.771 -12.386 1.00 72.62 106 PRO A N 1
ATOM 845 C CA . PRO A 1 106 ? 14.246 3.173 -12.072 1.00 72.62 106 PRO A CA 1
ATOM 846 C C . PRO A 1 106 ? 12.979 4.046 -12.049 1.00 72.62 106 PRO A C 1
ATOM 848 O O . PRO A 1 106 ? 12.962 5.070 -11.373 1.00 72.62 106 PRO A O 1
ATOM 851 N N . ALA A 1 107 ? 11.909 3.634 -12.736 1.00 82.50 107 ALA A N 1
ATOM 852 C CA . ALA A 1 107 ? 10.626 4.330 -12.746 1.00 82.50 107 ALA A CA 1
ATOM 853 C C . ALA A 1 107 ? 9.560 3.556 -11.957 1.00 82.50 107 ALA A C 1
ATOM 855 O O . ALA A 1 107 ? 9.576 2.324 -11.931 1.00 82.50 107 ALA A O 1
ATOM 856 N N . PHE A 1 108 ? 8.636 4.283 -11.323 1.00 85.31 108 PHE A N 1
ATOM 857 C CA . PHE A 1 108 ? 7.425 3.711 -10.729 1.00 85.3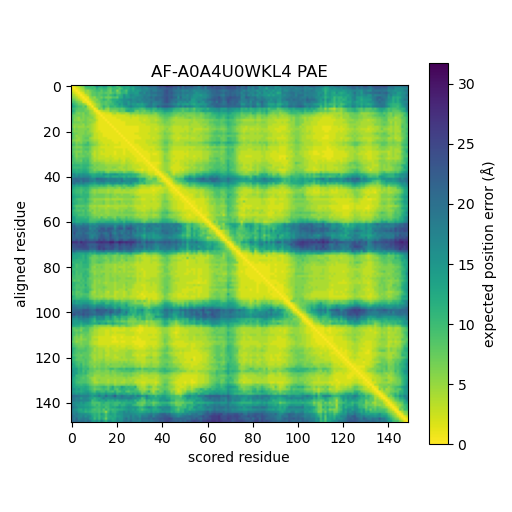1 108 PHE A CA 1
ATOM 858 C C . PHE A 1 108 ? 6.446 3.306 -11.832 1.00 85.31 108 PHE A C 1
ATOM 860 O O . PHE A 1 108 ? 6.105 4.130 -12.685 1.00 85.31 108 PHE A O 1
ATOM 867 N N . ASP A 1 109 ? 5.993 2.056 -11.815 1.00 87.25 109 ASP A N 1
ATOM 868 C CA . ASP A 1 109 ? 5.047 1.543 -12.801 1.00 87.25 109 ASP A CA 1
ATOM 869 C C . ASP A 1 109 ? 3.600 1.682 -12.305 1.00 87.25 109 ASP A C 1
ATOM 871 O O . ASP A 1 109 ? 3.058 0.843 -11.585 1.00 87.25 109 ASP A O 1
ATOM 875 N N . TRP A 1 110 ? 2.949 2.764 -12.732 1.00 85.44 110 TRP A N 1
ATOM 876 C CA . TRP A 1 110 ? 1.555 3.070 -12.398 1.00 85.44 110 TRP A CA 1
ATOM 877 C C . TRP A 1 110 ? 0.533 2.061 -12.931 1.00 85.44 110 TRP A C 1
ATOM 879 O O . TRP A 1 110 ? -0.622 2.119 -12.513 1.00 85.44 110 TRP A O 1
ATOM 889 N N . VAL A 1 111 ? 0.928 1.181 -13.854 1.00 86.31 111 VAL A N 1
ATOM 890 C CA . VAL A 1 111 ? 0.078 0.118 -14.408 1.00 86.31 111 VAL A CA 1
ATOM 891 C C . VAL A 1 111 ? 0.608 -1.273 -14.057 1.00 86.31 111 VAL A C 1
ATOM 893 O O . VAL A 1 111 ? 0.176 -2.266 -14.648 1.00 86.31 111 VAL A O 1
ATOM 896 N N . SER A 1 112 ? 1.499 -1.363 -13.066 1.00 87.19 112 SER A N 1
ATOM 897 C CA . SER A 1 112 ? 2.022 -2.634 -12.580 1.00 87.19 112 SER A CA 1
ATOM 898 C C . SER A 1 112 ? 0.891 -3.535 -12.103 1.00 87.19 112 SER A C 1
ATOM 900 O O . SER A 1 112 ? 0.018 -3.121 -11.338 1.00 87.19 112 SER A O 1
ATOM 902 N N . ILE A 1 113 ? 0.945 -4.809 -12.490 1.00 87.62 113 ILE A N 1
ATOM 903 C CA . ILE A 1 113 ? 0.044 -5.821 -11.935 1.00 87.62 113 ILE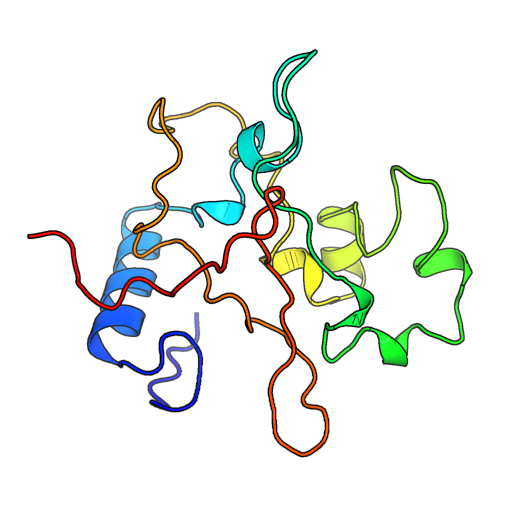 A CA 1
ATOM 904 C C . ILE A 1 113 ? 0.281 -6.027 -10.435 1.00 87.62 113 ILE A C 1
ATOM 906 O O . ILE A 1 113 ? -0.602 -6.517 -9.745 1.00 87.62 113 ILE A O 1
ATOM 910 N N . MET A 1 114 ? 1.445 -5.622 -9.915 1.00 88.44 114 MET A N 1
ATOM 911 C CA . MET A 1 114 ? 1.802 -5.694 -8.496 1.00 88.44 114 MET A CA 1
ATOM 912 C C . MET A 1 114 ? 1.356 -4.458 -7.701 1.00 88.44 114 MET A C 1
ATOM 914 O O . MET A 1 114 ? 1.679 -4.340 -6.519 1.00 88.44 114 MET A O 1
ATOM 918 N N . LEU A 1 115 ? 0.646 -3.514 -8.319 1.00 87.25 115 LEU A N 1
ATOM 919 C CA . LEU A 1 115 ? 0.139 -2.313 -7.662 1.00 87.25 115 LEU A CA 1
ATOM 920 C C . LEU A 1 115 ? -1.283 -2.537 -7.149 1.00 87.25 115 LEU A C 1
ATOM 922 O O . LEU A 1 115 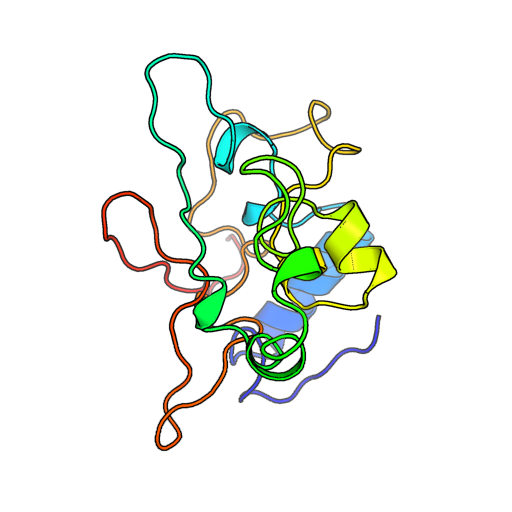? -2.213 -2.710 -7.935 1.00 87.25 115 LEU A O 1
ATOM 926 N N . TYR A 1 116 ? -1.472 -2.462 -5.831 1.00 86.56 116 TYR A N 1
ATOM 927 C CA . TYR A 1 116 ? -2.797 -2.647 -5.250 1.00 86.56 116 TYR A CA 1
ATOM 928 C C . TYR A 1 116 ? -3.833 -1.635 -5.757 1.00 86.56 116 TYR A C 1
ATOM 930 O O . TYR A 1 116 ? -3.531 -0.448 -5.902 1.00 86.56 116 TYR A O 1
ATOM 938 N N . PRO A 1 117 ? -5.100 -2.061 -5.921 1.00 82.94 117 PRO A N 1
ATOM 939 C CA . PRO A 1 117 ? -6.208 -1.149 -6.160 1.00 82.94 117 PRO A CA 1
ATOM 940 C C . PRO A 1 117 ? -6.332 -0.095 -5.055 1.00 82.94 117 PRO A C 1
ATOM 942 O O . PRO A 1 117 ? -6.095 -0.370 -3.873 1.00 82.94 117 PRO A O 1
ATOM 945 N N . ARG A 1 118 ? -6.835 1.094 -5.415 1.00 84.06 118 ARG A N 1
ATOM 946 C CA . ARG A 1 118 ? -6.981 2.228 -4.483 1.00 84.06 118 ARG A CA 1
ATOM 947 C C . ARG A 1 118 ? -7.859 1.957 -3.262 1.00 84.06 118 ARG A C 1
ATOM 949 O O . ARG A 1 118 ? -7.795 2.706 -2.294 1.00 84.06 118 ARG A O 1
ATOM 956 N N . THR A 1 119 ? -8.720 0.947 -3.331 1.00 85.19 119 THR A N 1
ATOM 957 C CA . THR A 1 119 ? -9.707 0.572 -2.308 1.00 85.19 119 THR A CA 1
ATOM 958 C C . THR A 1 119 ? -9.249 -0.602 -1.441 1.00 85.19 119 THR A C 1
ATOM 960 O O . THR A 1 119 ? -10.031 -1.122 -0.645 1.00 85.19 119 THR A O 1
ATOM 963 N N . THR A 1 120 ? -8.004 -1.059 -1.586 1.00 84.50 120 THR A N 1
ATOM 964 C CA . THR A 1 120 ? -7.511 -2.218 -0.833 1.00 84.50 120 THR A CA 1
ATOM 965 C C . THR A 1 120 ? -7.521 -1.936 0.667 1.00 84.50 120 THR A C 1
ATOM 967 O O . THR A 1 120 ? -7.048 -0.897 1.121 1.00 84.50 120 THR A O 1
ATOM 970 N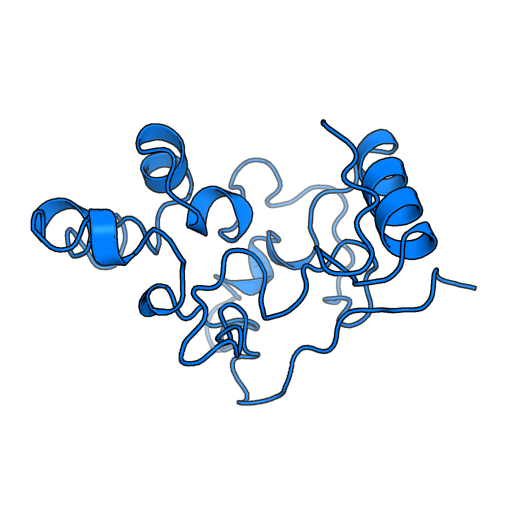 N . GLY A 1 121 ? -8.120 -2.845 1.442 1.00 82.25 121 GLY A N 1
ATOM 971 C CA . GLY A 1 121 ? -8.294 -2.684 2.890 1.00 82.25 121 GLY A CA 1
ATOM 972 C C . GLY A 1 121 ? -9.314 -1.613 3.303 1.00 82.25 121 GLY A C 1
ATOM 973 O O . GLY A 1 121 ? -9.465 -1.349 4.498 1.00 82.25 121 GLY A O 1
ATOM 974 N N . ALA A 1 122 ? -10.028 -1.000 2.353 1.00 86.75 122 ALA A N 1
ATOM 975 C CA . ALA A 1 122 ? -10.918 0.117 2.631 1.00 86.75 122 ALA A CA 1
ATOM 976 C C . ALA A 1 122 ? -12.163 -0.275 3.436 1.00 86.75 122 ALA A C 1
ATO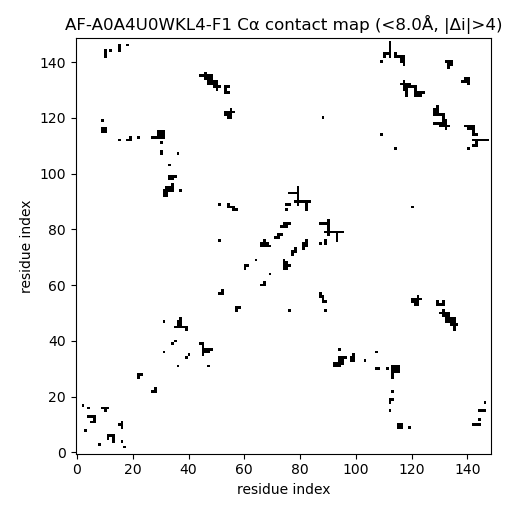M 978 O O . ALA A 1 122 ? -12.782 -1.324 3.230 1.00 86.75 122 ALA A O 1
ATOM 979 N N . LYS A 1 123 ? -12.604 0.640 4.300 1.00 89.06 123 LYS A N 1
ATOM 980 C CA . LYS A 1 123 ? -13.962 0.645 4.835 1.00 89.06 123 LYS A CA 1
ATOM 981 C C . LYS A 1 123 ? -14.947 1.074 3.756 1.00 89.06 123 LYS A C 1
ATOM 983 O O . LYS A 1 123 ? -14.616 1.836 2.849 1.00 89.06 123 LYS A O 1
ATOM 988 N N . SER A 1 124 ? -16.175 0.581 3.864 1.00 88.19 124 SER A N 1
ATOM 989 C CA . SER A 1 124 ? -17.270 0.965 2.972 1.00 88.19 124 SER A CA 1
ATOM 990 C C . SER A 1 124 ? -18.198 1.941 3.683 1.00 88.19 124 SER A C 1
ATOM 992 O O . SER A 1 124 ? -18.713 1.630 4.754 1.00 88.19 124 SER A O 1
ATOM 994 N N . ILE A 1 125 ? -18.441 3.106 3.083 1.00 85.44 125 ILE A N 1
ATOM 995 C CA . ILE A 1 125 ? -19.427 4.081 3.565 1.00 85.44 125 ILE A CA 1
ATOM 996 C C . ILE A 1 125 ? -20.623 4.001 2.625 1.00 85.44 125 ILE A C 1
ATOM 998 O O . ILE A 1 125 ? -20.482 4.236 1.428 1.00 85.44 125 ILE A O 1
ATOM 1002 N N . LYS A 1 126 ? -21.799 3.632 3.151 1.00 86.88 126 LYS A N 1
ATOM 1003 C CA . LYS A 1 126 ? -23.024 3.418 2.351 1.00 86.88 126 LYS A CA 1
ATOM 1004 C C . LYS A 1 126 ? -22.817 2.442 1.175 1.00 86.88 126 LYS A C 1
ATOM 1006 O O . LYS A 1 126 ? -23.333 2.658 0.087 1.00 86.88 126 LYS A O 1
ATOM 1011 N N . GLY A 1 127 ? -22.021 1.391 1.390 1.00 82.31 127 GLY A N 1
ATOM 1012 C CA . GLY A 1 127 ? -21.698 0.392 0.362 1.00 82.31 127 GLY A CA 1
ATOM 1013 C C . GLY A 1 127 ? -20.628 0.819 -0.650 1.00 82.31 127 GLY A C 1
ATOM 1014 O O . GLY A 1 127 ? -20.283 0.028 -1.519 1.00 82.31 127 GLY A O 1
ATOM 1015 N N . ILE A 1 128 ? -20.073 2.032 -0.533 1.00 83.19 128 ILE A N 1
ATOM 1016 C CA . ILE A 1 128 ? -19.020 2.531 -1.423 1.00 83.19 128 ILE A CA 1
ATOM 1017 C C . ILE A 1 128 ? -17.659 2.391 -0.722 1.00 83.19 128 ILE A C 1
ATOM 1019 O O . ILE A 1 128 ? -17.447 3.039 0.316 1.00 83.19 128 ILE A O 1
ATOM 1023 N N . PRO A 1 129 ? -16.726 1.580 -1.255 1.00 84.38 129 PRO A N 1
ATOM 1024 C CA . PRO A 1 129 ? -15.388 1.452 -0.692 1.00 84.38 129 PRO A CA 1
ATOM 1025 C C . PRO A 1 129 ? -14.629 2.776 -0.815 1.00 84.38 129 PRO A C 1
ATOM 1027 O O . PRO A 1 129 ? -14.610 3.412 -1.870 1.00 84.38 129 PRO A O 1
ATOM 1030 N N . GLN A 1 130 ? -14.025 3.208 0.288 1.00 87.31 130 GLN A N 1
ATOM 1031 C CA . GLN A 1 130 ? -13.282 4.464 0.352 1.00 87.31 130 GLN A CA 1
ATOM 1032 C C . GLN A 1 130 ? -11.886 4.342 -0.274 1.00 87.31 130 GLN A C 1
ATOM 1034 O O . GLN A 1 130 ? -11.351 3.249 -0.443 1.00 87.31 130 GLN A O 1
ATOM 1039 N N . TYR A 1 131 ? -11.281 5.474 -0.632 1.00 85.19 131 TYR A N 1
ATOM 1040 C CA . TYR A 1 131 ? -9.949 5.483 -1.241 1.00 85.19 131 TYR A CA 1
ATOM 1041 C C . TYR A 1 131 ? -8.871 5.494 -0.168 1.00 85.19 131 TYR A C 1
ATOM 1043 O O . TYR A 1 131 ? -8.802 6.410 0.646 1.00 85.19 131 TYR A O 1
ATOM 1051 N N . VAL A 1 132 ? -8.032 4.471 -0.185 1.00 85.31 132 VAL A N 1
ATOM 1052 C CA . VAL A 1 132 ? -6.931 4.272 0.754 1.00 85.31 132 VAL A CA 1
ATOM 1053 C C . VAL A 1 132 ? -5.606 4.684 0.127 1.00 85.31 132 VAL A C 1
ATOM 1055 O O . VAL A 1 132 ? -4.800 5.288 0.817 1.00 85.31 132 VAL A O 1
ATOM 1058 N N . LEU A 1 133 ? -5.397 4.423 -1.167 1.00 83.00 133 LEU A N 1
ATOM 1059 C CA . LEU A 1 133 ? -4.152 4.727 -1.889 1.00 83.00 133 LEU A CA 1
ATOM 1060 C C . LEU A 1 133 ? -4.379 5.769 -3.003 1.00 83.00 133 LEU A C 1
ATOM 1062 O O . LEU A 1 133 ? -4.441 5.402 -4.179 1.00 83.00 133 LEU A O 1
ATOM 1066 N N . PRO A 1 134 ? -4.564 7.062 -2.679 1.00 77.94 134 PRO A N 1
ATOM 1067 C CA . PRO A 1 134 ? -4.548 8.115 -3.687 1.00 77.94 134 PRO A CA 1
ATOM 1068 C C . PRO A 1 134 ? -3.110 8.433 -4.125 1.00 77.94 134 PRO A C 1
ATOM 1070 O O . PRO A 1 134 ? -2.157 8.275 -3.353 1.00 77.94 134 PRO A O 1
ATOM 1073 N N . LYS A 1 135 ? -2.967 8.925 -5.361 1.00 79.94 135 LYS A N 1
ATOM 1074 C CA . LYS A 1 135 ? -1.728 9.574 -5.790 1.00 79.94 135 LYS A CA 1
ATOM 1075 C C . LYS A 1 135 ? -1.569 10.895 -5.038 1.00 79.94 135 LYS A C 1
ATOM 1077 O O . LYS A 1 135 ? -2.567 11.565 -4.757 1.00 79.94 135 LYS A O 1
ATOM 1082 N N . ALA A 1 136 ? -0.334 11.273 -4.728 1.00 74.25 136 ALA A N 1
ATOM 1083 C CA . ALA A 1 136 ? -0.063 12.521 -4.014 1.00 74.25 136 ALA A CA 1
ATOM 1084 C C . ALA A 1 136 ? -0.473 13.772 -4.812 1.00 74.25 136 ALA A C 1
ATOM 1086 O O . ALA A 1 136 ? -0.887 14.772 -4.233 1.00 74.25 136 ALA A O 1
ATOM 1087 N N . ASP A 1 137 ? -0.458 13.693 -6.144 1.00 71.62 137 ASP A N 1
ATOM 1088 C CA . ASP A 1 137 ? -0.875 14.761 -7.061 1.00 71.62 137 ASP A CA 1
ATOM 1089 C C . ASP A 1 137 ? -2.404 14.907 -7.201 1.00 71.62 137 ASP A C 1
ATOM 1091 O O . ASP A 1 137 ? -2.880 15.533 -8.146 1.00 71.62 137 ASP A O 1
ATOM 1095 N N . SER A 1 138 ? -3.191 14.327 -6.284 1.00 60.66 138 SER A N 1
ATOM 1096 C CA . SER A 1 138 ? -4.660 14.200 -6.334 1.00 60.66 138 SER A CA 1
ATOM 1097 C C . SER A 1 138 ? -5.207 13.328 -7.476 1.00 60.66 138 SER A C 1
ATOM 1099 O O . SER A 1 138 ? -6.426 13.185 -7.632 1.00 60.66 138 SER A O 1
ATOM 1101 N N . GLY A 1 139 ? -4.327 12.684 -8.246 1.00 60.22 139 GLY A N 1
ATOM 1102 C CA . GLY A 1 139 ? -4.693 11.744 -9.288 1.00 60.22 139 GLY A CA 1
ATOM 1103 C C . GLY A 1 139 ? -5.334 10.467 -8.739 1.00 60.22 139 GLY A C 1
ATOM 1104 O O . GLY A 1 139 ? -5.072 10.000 -7.626 1.00 60.22 139 GLY A O 1
ATOM 1105 N N . LYS A 1 140 ? -6.193 9.856 -9.558 1.00 65.06 140 LYS A N 1
ATOM 1106 C CA . LYS A 1 140 ? -6.769 8.545 -9.249 1.00 65.06 140 LYS A CA 1
ATOM 1107 C C . LYS A 1 140 ? -5.770 7.450 -9.607 1.00 65.06 140 LYS A C 1
ATOM 1109 O O . LYS A 1 140 ? -5.202 7.441 -10.699 1.00 65.06 140 LYS A O 1
ATOM 1114 N N . LEU A 1 141 ? -5.575 6.522 -8.678 1.00 66.75 141 LEU A N 1
ATOM 1115 C CA . LEU A 1 141 ? -4.959 5.232 -8.952 1.00 66.75 141 LEU A CA 1
ATOM 1116 C C . LEU A 1 141 ? -6.057 4.328 -9.525 1.00 66.75 141 LEU A C 1
ATOM 1118 O O . LEU A 1 141 ? -7.061 4.076 -8.849 1.00 66.75 141 LEU A O 1
ATOM 1122 N N . GLU A 1 142 ? -5.909 3.909 -10.776 1.00 67.19 142 GLU A N 1
ATOM 1123 C CA . GLU A 1 142 ? -6.790 2.917 -11.387 1.00 67.19 142 GLU A CA 1
ATOM 1124 C C . GLU A 1 142 ? -6.054 1.572 -11.379 1.00 67.19 142 GLU A C 1
ATOM 1126 O O . GLU A 1 142 ? -4.870 1.540 -11.720 1.00 67.19 142 GLU A O 1
ATOM 1131 N N . PRO A 1 143 ? -6.699 0.476 -10.945 1.00 60.44 143 PRO A N 1
ATOM 1132 C CA . PRO A 1 143 ? -6.072 -0.836 -10.974 1.00 60.44 143 PRO A CA 1
ATOM 1133 C C . PRO A 1 143 ? -5.734 -1.222 -12.415 1.00 60.44 143 PRO A C 1
ATOM 1135 O O . PRO A 1 143 ? -6.540 -1.018 -13.326 1.00 60.44 143 PRO A O 1
ATOM 1138 N N . SER A 1 144 ? -4.555 -1.807 -12.618 1.00 65.06 144 SER A N 1
ATOM 1139 C CA . SER A 1 144 ? -4.211 -2.376 -13.916 1.00 65.06 144 SER A CA 1
ATOM 1140 C C . SER A 1 144 ? -5.080 -3.602 -14.171 1.00 65.06 144 SER A C 1
ATOM 1142 O O . SER A 1 144 ? -5.036 -4.575 -13.422 1.00 65.06 144 SER A O 1
ATOM 1144 N N . LEU A 1 145 ? -5.917 -3.535 -15.207 1.00 65.50 145 LEU A N 1
ATOM 1145 C CA . LEU A 1 145 ? -6.801 -4.634 -15.613 1.00 65.50 145 LEU A CA 1
ATOM 1146 C C . LEU A 1 145 ? -6.217 -5.467 -16.760 1.00 65.50 145 LEU A C 1
ATOM 1148 O O . LEU A 1 145 ? -6.877 -6.387 -17.244 1.00 65.50 145 LEU A O 1
ATOM 1152 N N . MET A 1 146 ? -5.007 -5.136 -17.215 1.00 57.66 146 MET A N 1
ATOM 1153 C CA . MET A 1 146 ? -4.343 -5.803 -18.327 1.00 57.66 146 MET A CA 1
ATOM 1154 C C . MET A 1 146 ? -3.033 -6.429 -17.838 1.00 57.66 146 MET A C 1
ATOM 1156 O O . MET A 1 146 ? -2.195 -5.707 -17.297 1.00 57.66 146 MET A O 1
ATOM 1160 N N . PRO A 1 147 ? -2.821 -7.745 -18.021 1.00 47.28 147 PRO A N 1
ATOM 1161 C CA . PRO A 1 147 ? -1.475 -8.290 -17.917 1.00 47.28 147 PRO A CA 1
ATOM 1162 C C . PRO A 1 147 ? -0.586 -7.626 -18.988 1.00 47.28 147 PRO A C 1
ATOM 1164 O O . PRO A 1 147 ? -1.094 -7.318 -20.072 1.00 47.28 147 PRO A O 1
ATOM 1167 N N . PRO A 1 148 ? 0.703 -7.357 -18.702 1.00 47.50 148 PRO A N 1
ATOM 1168 C CA . PRO A 1 148 ? 1.611 -6.790 -19.696 1.00 47.50 148 PRO A CA 1
ATOM 1169 C C . PRO A 1 148 ? 1.644 -7.684 -20.945 1.00 47.50 148 PRO A C 1
ATOM 1171 O O . PRO A 1 148 ? 1.630 -8.911 -20.822 1.00 47.50 148 PRO A O 1
ATOM 1174 N N . ALA A 1 149 ? 1.604 -7.045 -22.118 1.00 41.06 149 ALA A N 1
ATOM 1175 C CA . ALA A 1 149 ? 1.574 -7.695 -23.430 1.00 41.06 149 ALA A CA 1
ATOM 1176 C C . ALA A 1 149 ? 2.861 -8.470 -23.743 1.00 41.06 149 ALA A C 1
ATOM 1178 O O . ALA A 1 149 ? 3.944 -8.023 -23.296 1.00 41.06 149 ALA A O 1
#

pLDDT: mean 75.52, std 13.12, range [41.06, 89.81]

Organism: NCBI:txid331657

Secondary structure (DSSP, 8-state):
------TTSTTS-HHHHHHHHHHHHTTPPPGGG-HHHHSPSTT---SB---GGGBTTGGGGTT-HHHHSS-TTSSTTT-HHHHHHTT-GGGGTSPPGGGSSSS--SS--TT-TTSPPTTTTBPEETTEEPPSS-BTTS---PPP-S---